Protein AF-A0A965PS16-F1 (afdb_monomer)

Radius of gyration: 23.2 Å; Cα contacts (8 Å, |Δi|>4): 316; chains: 1; bounding box: 51×32×58 Å

pLDDT: mean 75.76, std 15.11, range [35.62, 95.56]

Solvent-accessible surface area (backbone atoms only — not comparable to full-atom values): 9866 Å² total; per-residue (Å²): 122,47,92,41,37,43,67,62,45,65,72,11,76,56,48,49,68,50,22,23,29,40,31,62,55,93,86,48,68,38,23,67,40,64,37,35,44,36,39,25,41,83,85,22,50,70,78,42,74,46,43,79,96,55,83,94,73,90,76,71,94,68,91,65,79,80,78,85,70,96,72,80,82,74,75,88,51,91,55,93,39,43,39,32,48,36,38,37,39,31,37,53,99,91,44,79,46,98,38,56,29,34,31,45,34,41,38,36,98,89,72,44,56,45,79,43,80,75,45,69,44,59,92,82,57,63,45,37,51,76,39,73,47,61,62,74,94,43,80,45,74,81,50,64,80,41,89,40,98,43,44,72,53,75,49,78,47,80,48,70,77,83,129

Structure (mmCIF, N/CA/C/O backbone):
data_AF-A0A965PS16-F1
#
_entry.id   AF-A0A965PS16-F1
#
loop_
_atom_site.group_PDB
_atom_site.id
_atom_site.type_symbol
_atom_site.label_atom_id
_atom_site.label_alt_id
_atom_site.label_comp_id
_atom_site.label_asym_id
_atom_site.label_entity_id
_atom_site.label_seq_id
_atom_site.pdbx_PDB_ins_code
_atom_site.Cartn_x
_atom_site.Cartn_y
_atom_site.Cartn_z
_atom_site.occupancy
_atom_site.B_iso_or_equiv
_atom_site.auth_seq_id
_atom_site.auth_comp_id
_atom_site.auth_asym_id
_atom_site.auth_atom_id
_atom_site.pdbx_PDB_model_num
ATOM 1 N N . GLY A 1 1 ? 25.985 13.931 -18.639 1.00 55.22 1 GLY A N 1
ATOM 2 C CA . GLY A 1 1 ? 26.817 12.715 -18.686 1.00 55.22 1 GLY A CA 1
ATOM 3 C C . GLY A 1 1 ? 25.920 11.534 -18.973 1.00 55.22 1 GLY A C 1
ATOM 4 O O . GLY A 1 1 ? 24.903 11.418 -18.307 1.00 55.22 1 GLY A O 1
ATOM 5 N N . GLY A 1 2 ? 26.245 10.746 -19.998 1.00 68.19 2 GLY A N 1
ATOM 6 C CA . GLY A 1 2 ? 25.485 9.556 -20.412 1.00 68.19 2 GLY A CA 1
ATOM 7 C C . GLY A 1 2 ? 26.301 8.604 -21.294 1.00 68.19 2 GLY A C 1
ATOM 8 O O . GLY A 1 2 ? 25.729 7.804 -22.022 1.00 68.19 2 GLY A O 1
ATOM 9 N N . ILE A 1 3 ? 27.635 8.730 -21.285 1.00 69.25 3 ILE A N 1
ATOM 10 C CA . ILE A 1 3 ? 28.539 8.136 -22.290 1.00 69.25 3 ILE A CA 1
ATOM 11 C C . ILE A 1 3 ? 28.449 6.601 -22.305 1.00 69.25 3 ILE A C 1
ATOM 13 O O . ILE A 1 3 ? 28.635 5.995 -23.352 1.00 69.25 3 ILE A O 1
ATOM 17 N N . ASN A 1 4 ? 28.089 5.987 -21.174 1.00 79.88 4 ASN A N 1
ATOM 18 C CA . ASN A 1 4 ? 27.995 4.532 -21.028 1.00 79.88 4 ASN A CA 1
ATOM 19 C C . ASN A 1 4 ? 26.563 4.0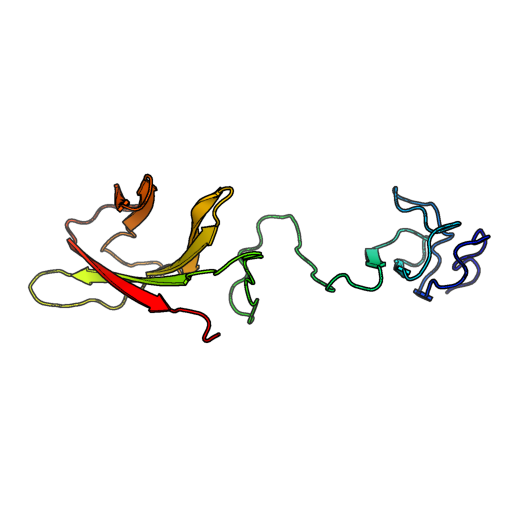39 -20.746 1.00 79.88 4 ASN A C 1
ATOM 21 O O . ASN A 1 4 ? 26.378 2.892 -20.331 1.00 79.88 4 ASN A O 1
ATOM 25 N N . SER A 1 5 ? 25.553 4.896 -20.940 1.00 87.50 5 SER A N 1
ATOM 26 C CA . SER A 1 5 ? 24.151 4.540 -20.701 1.00 87.50 5 SER A CA 1
ATOM 27 C C . SER A 1 5 ? 23.739 3.367 -21.585 1.00 87.50 5 SER A C 1
ATOM 29 O O . SER A 1 5 ? 23.795 3.457 -22.810 1.00 87.50 5 SER A O 1
ATOM 31 N N . GLY A 1 6 ? 23.357 2.251 -20.970 1.00 84.06 6 GLY A N 1
ATOM 32 C CA . GLY A 1 6 ? 22.941 1.051 -21.688 1.00 84.06 6 GLY A CA 1
ATOM 33 C C . GLY A 1 6 ? 24.023 0.404 -22.559 1.00 84.06 6 GLY A C 1
ATOM 34 O O . GLY A 1 6 ? 23.683 -0.368 -23.451 1.00 84.06 6 GLY A O 1
ATOM 35 N N . TYR A 1 7 ? 25.309 0.679 -22.317 1.00 86.56 7 TYR A N 1
ATOM 36 C CA . TYR A 1 7 ? 26.404 0.192 -23.168 1.00 86.56 7 TYR A CA 1
ATOM 37 C C . TYR A 1 7 ? 26.432 -1.341 -23.332 1.00 86.56 7 TYR A C 1
ATOM 39 O O . TYR A 1 7 ? 26.770 -1.841 -24.401 1.00 86.56 7 TYR A O 1
ATOM 47 N N . PHE A 1 8 ? 26.040 -2.102 -22.302 1.00 89.81 8 PHE A N 1
ATOM 48 C CA . PHE A 1 8 ? 26.007 -3.571 -22.348 1.00 89.81 8 PHE A CA 1
ATOM 49 C C . PHE A 1 8 ? 24.617 -4.157 -22.638 1.00 89.81 8 PHE A C 1
ATOM 51 O O . PHE A 1 8 ? 24.406 -5.359 -22.441 1.00 89.81 8 PHE A O 1
ATOM 58 N N . ILE A 1 9 ? 23.647 -3.343 -23.070 1.00 91.50 9 ILE A N 1
ATOM 59 C CA . ILE A 1 9 ? 22.334 -3.851 -23.478 1.00 91.50 9 ILE A CA 1
ATOM 60 C C . ILE A 1 9 ? 22.502 -4.730 -24.721 1.00 91.50 9 ILE A C 1
ATOM 62 O O . ILE A 1 9 ? 23.132 -4.335 -25.697 1.00 91.50 9 ILE A O 1
ATOM 66 N N . THR A 1 10 ? 21.920 -5.929 -24.684 1.00 92.06 10 THR A N 1
ATOM 67 C CA . THR A 1 10 ? 21.926 -6.877 -25.805 1.00 92.06 10 THR A CA 1
ATOM 68 C C . THR A 1 10 ? 20.503 -7.073 -26.324 1.00 92.06 10 THR A C 1
ATOM 70 O O . THR A 1 10 ? 20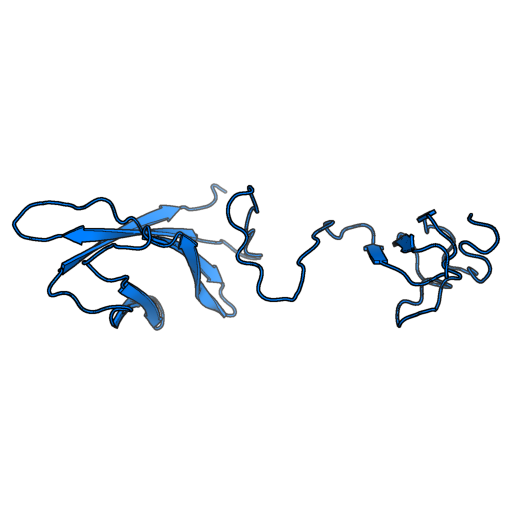.082 -6.376 -27.241 1.00 92.06 10 THR A O 1
ATOM 73 N N . THR A 1 11 ? 19.711 -7.959 -25.718 1.00 93.19 11 THR A N 1
ATOM 74 C CA . THR A 1 11 ? 18.319 -8.227 -26.136 1.00 93.19 11 THR A CA 1
ATOM 75 C C . THR A 1 11 ? 17.271 -7.384 -25.396 1.00 93.19 11 THR A C 1
ATOM 77 O O . THR A 1 11 ? 16.090 -7.405 -25.750 1.00 93.19 11 THR A O 1
ATOM 80 N N . GLY A 1 12 ? 17.693 -6.595 -24.404 1.00 90.12 12 GLY A N 1
ATOM 81 C CA . GLY A 1 12 ? 16.875 -5.630 -23.663 1.00 90.12 12 GLY A CA 1
ATOM 82 C C . GLY A 1 12 ? 16.688 -4.287 -24.377 1.00 90.12 12 GLY A C 1
ATOM 83 O O . GLY A 1 12 ? 16.842 -3.229 -23.774 1.00 90.12 12 GLY A O 1
ATOM 84 N N . SER A 1 13 ? 16.421 -4.296 -25.681 1.00 90.19 13 SER A N 1
ATOM 85 C CA . SER A 1 13 ? 16.461 -3.095 -26.529 1.00 90.19 13 SER A CA 1
ATOM 86 C C . SER A 1 13 ? 15.357 -2.065 -26.260 1.00 90.19 13 SER A C 1
ATOM 88 O O . SER A 1 13 ? 15.437 -0.945 -26.756 1.00 90.19 13 SER A O 1
ATOM 90 N N . LYS A 1 14 ? 14.330 -2.402 -25.471 1.00 94.19 14 LYS A N 1
ATOM 91 C CA . LYS A 1 14 ? 13.182 -1.520 -25.185 1.00 94.19 14 LYS A CA 1
ATOM 92 C C . LYS A 1 14 ? 13.303 -0.769 -23.858 1.00 94.19 14 LYS A C 1
ATOM 94 O O . LYS A 1 14 ? 12.292 -0.479 -23.222 1.00 94.19 14 LYS A O 1
ATOM 99 N N . ASN A 1 15 ? 14.523 -0.503 -23.406 1.00 92.44 15 ASN A N 1
ATOM 100 C CA . ASN A 1 15 ? 14.766 0.214 -22.159 1.00 92.44 15 ASN A CA 1
ATOM 101 C C . ASN A 1 15 ? 15.089 1.689 -22.425 1.00 92.44 15 ASN A C 1
ATOM 103 O O . ASN A 1 15 ? 15.786 2.019 -23.379 1.00 92.44 15 ASN A O 1
ATOM 107 N N . THR A 1 16 ? 14.609 2.579 -21.560 1.00 92.25 16 THR A N 1
ATOM 108 C CA . THR A 1 16 ? 14.984 4.000 -21.534 1.00 92.25 16 THR A CA 1
ATOM 109 C C . THR A 1 16 ? 15.860 4.248 -20.317 1.00 92.25 16 THR A C 1
ATOM 111 O O . THR A 1 16 ? 15.434 3.995 -19.193 1.00 92.25 16 THR A O 1
ATOM 114 N N . ILE A 1 17 ? 17.083 4.733 -20.520 1.00 92.62 17 ILE A N 1
ATOM 115 C CA . ILE A 1 17 ? 18.057 4.920 -19.440 1.00 92.62 17 ILE A CA 1
ATOM 116 C C . ILE A 1 17 ? 18.533 6.373 -19.451 1.00 92.62 17 ILE A C 1
ATOM 118 O O . ILE A 1 17 ? 19.098 6.839 -20.441 1.00 92.62 17 ILE A O 1
ATOM 122 N N . LEU A 1 18 ? 18.324 7.082 -18.341 1.00 91.44 18 LEU A N 1
ATOM 123 C CA . LEU A 1 18 ? 18.820 8.438 -18.121 1.00 91.44 18 LEU A CA 1
ATOM 124 C C . LEU A 1 18 ? 19.895 8.422 -17.025 1.00 91.44 18 LEU A C 1
ATOM 126 O O . LEU A 1 18 ? 19.596 8.151 -15.862 1.00 91.44 18 LEU A O 1
ATOM 130 N N . GLY A 1 19 ? 21.140 8.708 -17.414 1.00 91.50 19 GLY A N 1
ATOM 131 C CA . GLY A 1 19 ? 22.335 8.641 -16.564 1.00 91.50 19 GLY A CA 1
ATOM 132 C C . GLY A 1 19 ? 23.432 7.763 -17.186 1.00 91.50 19 GLY A C 1
ATOM 133 O O . GLY A 1 19 ? 23.446 7.577 -18.397 1.00 91.50 19 GLY A O 1
ATOM 134 N N . ASN A 1 20 ? 24.361 7.244 -16.376 1.00 92.00 20 ASN A N 1
ATOM 135 C CA . ASN A 1 20 ? 25.496 6.404 -16.802 1.00 92.00 20 ASN A CA 1
ATOM 136 C C . ASN A 1 20 ? 25.334 4.904 -16.472 1.00 92.00 20 ASN A C 1
ATOM 138 O O . ASN A 1 20 ? 26.316 4.167 -16.427 1.00 92.00 20 ASN A O 1
ATOM 142 N N . TYR A 1 21 ? 24.118 4.428 -16.207 1.00 93.19 21 TYR A N 1
ATOM 143 C CA . TYR A 1 21 ? 23.892 3.022 -15.874 1.00 93.19 21 TYR A CA 1
ATOM 144 C C . TYR A 1 21 ? 24.122 2.092 -17.069 1.00 93.19 21 TYR A C 1
ATOM 146 O O . TYR A 1 21 ? 23.517 2.245 -18.128 1.00 93.19 21 TYR A O 1
ATOM 154 N N . THR A 1 22 ? 24.980 1.094 -16.873 1.00 91.31 22 THR A N 1
ATOM 155 C CA . THR A 1 22 ? 25.493 0.209 -17.930 1.00 91.31 22 THR A CA 1
ATOM 156 C C . THR A 1 22 ? 24.626 -1.026 -18.184 1.00 91.31 22 THR A C 1
ATOM 158 O O . THR A 1 22 ? 24.798 -1.690 -19.207 1.00 91.31 22 THR A O 1
ATOM 161 N N . GLY A 1 23 ? 23.672 -1.313 -17.289 1.00 90.31 23 GLY A N 1
ATOM 162 C CA . GLY A 1 23 ? 22.640 -2.331 -17.487 1.00 90.31 23 GLY A CA 1
ATOM 163 C C . GLY A 1 23 ? 22.635 -3.496 -16.496 1.00 90.31 23 GLY A C 1
ATOM 164 O O . GLY A 1 23 ? 21.665 -4.241 -16.519 1.00 90.31 23 GLY A O 1
ATOM 165 N N . ASN A 1 24 ? 23.658 -3.676 -15.649 1.00 92.56 24 ASN A N 1
ATOM 166 C CA . ASN A 1 24 ? 23.732 -4.811 -14.708 1.00 92.56 24 ASN A CA 1
ATOM 167 C C . ASN A 1 24 ? 24.339 -4.501 -13.322 1.00 92.56 24 ASN A C 1
ATOM 169 O O . ASN A 1 24 ? 24.751 -5.413 -12.604 1.00 92.56 24 ASN A O 1
ATOM 173 N N . ASN A 1 25 ? 24.408 -3.225 -12.933 1.00 86.06 25 ASN A N 1
ATOM 174 C CA . ASN A 1 25 ? 24.900 -2.813 -11.614 1.00 86.06 25 ASN A CA 1
ATOM 175 C C . ASN A 1 25 ? 23.813 -2.893 -10.526 1.00 86.06 25 ASN A C 1
ATOM 177 O O . ASN A 1 25 ? 22.628 -2.683 -10.787 1.00 86.06 25 ASN A O 1
ATOM 181 N N . GLY A 1 26 ? 24.228 -3.122 -9.274 1.00 84.25 26 GLY A N 1
ATOM 182 C CA . GLY A 1 26 ? 23.354 -2.996 -8.100 1.00 84.25 26 GLY A CA 1
ATOM 183 C C . GLY A 1 26 ? 22.167 -3.967 -8.074 1.0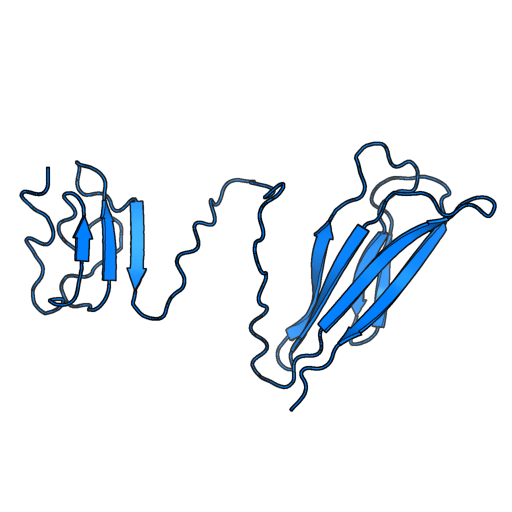0 84.25 26 GLY A C 1
ATOM 184 O O . GLY A 1 26 ? 21.104 -3.598 -7.585 1.00 84.25 26 GLY A O 1
ATOM 185 N N . GLY A 1 27 ? 22.309 -5.166 -8.651 1.00 86.94 27 GLY A N 1
ATOM 186 C CA . GLY A 1 27 ? 21.288 -6.227 -8.620 1.00 86.94 27 GLY A CA 1
ATOM 187 C C . GLY A 1 27 ? 20.123 -6.066 -9.603 1.00 86.94 27 GLY A C 1
ATOM 188 O O . GLY A 1 27 ? 19.309 -6.974 -9.735 1.00 86.94 27 GLY A O 1
ATOM 189 N N . LEU A 1 28 ? 20.055 -4.949 -10.326 1.00 88.00 28 LEU A N 1
ATOM 190 C CA . LEU A 1 28 ? 19.175 -4.784 -11.476 1.00 88.00 28 LEU A CA 1
ATOM 191 C C . LEU A 1 28 ? 19.958 -5.234 -12.715 1.00 88.00 28 LEU A C 1
ATOM 193 O O . LEU A 1 28 ? 21.055 -4.727 -12.935 1.00 88.00 28 LEU A O 1
ATOM 197 N N . ASP A 1 29 ? 19.431 -6.180 -13.496 1.00 93.75 29 ASP A N 1
ATOM 198 C CA . ASP A 1 29 ? 19.985 -6.578 -14.798 1.00 93.75 29 ASP A CA 1
ATOM 199 C C . ASP A 1 29 ? 18.913 -6.431 -15.876 1.00 93.75 29 ASP A C 1
ATOM 201 O O . ASP A 1 29 ? 17.905 -7.137 -15.886 1.00 93.75 29 ASP A O 1
ATOM 205 N N . ILE A 1 30 ? 19.131 -5.478 -16.775 1.00 94.12 30 ILE A N 1
ATOM 206 C CA . ILE A 1 30 ? 18.232 -5.161 -17.883 1.00 94.12 30 ILE A CA 1
ATOM 207 C C . ILE A 1 30 ? 18.873 -5.442 -19.243 1.00 94.12 30 ILE A C 1
ATOM 209 O O . ILE A 1 30 ? 18.298 -5.096 -20.271 1.00 94.12 30 ILE A O 1
ATOM 213 N N . ARG A 1 31 ? 20.047 -6.089 -19.287 1.00 95.38 31 ARG A N 1
ATOM 214 C CA . ARG A 1 31 ? 20.768 -6.351 -20.547 1.00 95.38 31 ARG A CA 1
ATOM 215 C C . ARG A 1 31 ? 19.953 -7.188 -21.523 1.00 95.38 31 ARG A C 1
ATOM 217 O O . ARG A 1 31 ? 20.055 -6.980 -22.731 1.00 95.38 31 ARG A O 1
ATOM 224 N N . THR A 1 32 ? 19.133 -8.094 -20.999 1.00 95.56 32 THR A N 1
ATOM 225 C CA . THR A 1 32 ? 18.236 -8.975 -21.761 1.00 95.56 32 THR A CA 1
ATOM 226 C C . THR A 1 32 ? 16.752 -8.758 -21.448 1.00 95.56 32 THR A C 1
ATOM 228 O O . THR A 1 32 ? 15.888 -9.393 -22.053 1.00 95.56 32 THR A O 1
ATOM 231 N N . ALA A 1 33 ? 16.434 -7.850 -20.520 1.00 93.19 33 ALA A N 1
ATOM 232 C CA . ALA A 1 33 ? 15.067 -7.542 -20.113 1.00 93.19 33 ALA A CA 1
ATOM 233 C C . ALA A 1 33 ? 14.560 -6.275 -20.811 1.00 93.19 33 ALA A C 1
ATOM 235 O O . ALA A 1 33 ? 15.332 -5.371 -21.101 1.00 93.19 33 ALA A O 1
ATOM 236 N N . ASN A 1 34 ? 13.258 -6.200 -21.077 1.00 93.00 34 ASN A N 1
ATOM 237 C CA . ASN A 1 34 ? 12.656 -5.119 -21.857 1.00 93.00 34 ASN A CA 1
ATOM 238 C C . ASN A 1 34 ? 11.687 -4.265 -21.038 1.00 93.00 34 ASN A C 1
ATOM 240 O O . ASN A 1 34 ? 11.090 -4.737 -20.064 1.00 93.00 34 ASN A O 1
ATOM 244 N N . ASN A 1 35 ? 11.452 -3.054 -21.547 1.00 93.81 35 ASN A N 1
ATOM 245 C CA . ASN A 1 35 ? 10.476 -2.082 -21.066 1.00 93.81 35 ASN A CA 1
ATOM 246 C C . ASN A 1 35 ? 10.794 -1.499 -19.687 1.00 93.81 35 ASN A C 1
ATOM 248 O O . ASN A 1 35 ? 9.877 -1.205 -18.924 1.00 93.81 35 ASN A O 1
ATOM 252 N N . TYR A 1 36 ? 12.073 -1.342 -19.362 1.00 92.94 36 TYR A N 1
ATOM 253 C CA . TYR A 1 36 ? 12.510 -0.641 -18.164 1.00 92.94 36 TYR A CA 1
ATOM 254 C C . TYR A 1 36 ? 12.765 0.840 -18.440 1.00 92.94 36 TYR A C 1
ATOM 256 O O . TYR A 1 36 ? 13.343 1.207 -19.460 1.00 92.94 36 TYR A O 1
ATOM 264 N N . ILE A 1 37 ? 12.390 1.686 -17.488 1.00 92.50 37 ILE A N 1
ATOM 265 C CA . ILE A 1 37 ? 12.815 3.080 -17.391 1.00 92.50 37 ILE A CA 1
ATOM 266 C C . ILE A 1 37 ? 13.757 3.168 -16.196 1.00 92.50 37 ILE A C 1
ATOM 268 O O . ILE A 1 37 ? 13.330 2.915 -15.069 1.00 92.50 37 ILE A O 1
ATOM 272 N N . VAL A 1 38 ? 15.024 3.509 -16.429 1.00 91.81 38 VAL A N 1
ATOM 273 C CA . VAL A 1 38 ? 16.057 3.604 -15.389 1.00 91.81 38 VAL A CA 1
ATOM 274 C C . VAL A 1 38 ? 16.573 5.033 -15.278 1.00 91.81 38 VAL A C 1
ATOM 276 O O . VAL A 1 38 ? 16.988 5.632 -16.267 1.00 91.81 38 VAL A O 1
ATOM 279 N N . LEU A 1 39 ? 16.584 5.559 -14.054 1.00 91.94 39 LEU A N 1
ATOM 280 C CA . LEU A 1 39 ? 17.254 6.802 -13.687 1.00 91.94 39 LEU A CA 1
ATOM 281 C C . LEU A 1 39 ? 18.460 6.449 -12.824 1.00 91.94 39 LEU A C 1
ATOM 283 O O . LEU A 1 39 ? 18.308 5.876 -11.739 1.00 91.94 39 LEU A O 1
ATOM 287 N N . SER A 1 40 ? 19.652 6.785 -13.295 1.00 90.44 40 SER A N 1
ATOM 288 C CA . SER A 1 40 ? 20.891 6.540 -12.567 1.00 90.44 40 SER A CA 1
ATOM 289 C C . SER A 1 40 ? 21.575 7.834 -12.174 1.0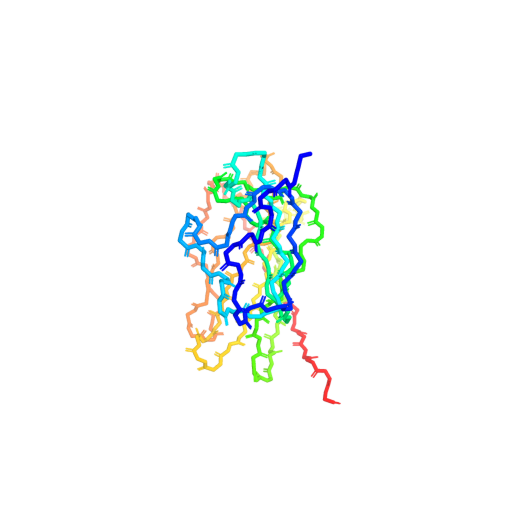0 90.44 40 SER A C 1
ATOM 291 O O . SER A 1 40 ? 21.358 8.883 -12.780 1.00 90.44 40 SER A O 1
ATOM 293 N N . ASP A 1 41 ? 22.439 7.753 -11.169 1.00 86.81 41 ASP A N 1
ATOM 294 C CA . ASP A 1 41 ? 23.401 8.819 -10.931 1.00 86.81 41 ASP A CA 1
ATOM 295 C C . ASP A 1 41 ? 24.516 8.808 -11.995 1.00 86.81 41 ASP A C 1
ATOM 297 O O . ASP A 1 41 ? 24.563 7.953 -12.893 1.00 86.81 41 ASP A O 1
ATOM 301 N N . GLY A 1 42 ? 25.391 9.812 -11.923 1.00 85.38 42 GLY A N 1
ATOM 302 C CA . GLY A 1 42 ? 26.526 9.972 -12.831 1.00 85.38 42 GLY A CA 1
ATOM 303 C C . GLY A 1 42 ? 27.573 8.857 -12.739 1.00 85.38 42 GLY A C 1
ATOM 304 O O . GLY A 1 42 ? 28.366 8.728 -13.668 1.00 85.38 42 GLY A O 1
ATOM 305 N N . ASP A 1 43 ? 27.528 8.018 -11.702 1.00 87.75 43 ASP A N 1
ATOM 306 C CA . ASP A 1 43 ? 28.485 6.929 -11.465 1.00 87.75 43 ASP A CA 1
ATOM 307 C C . ASP A 1 43 ? 27.951 5.564 -11.924 1.00 87.75 43 ASP A C 1
ATOM 309 O O . ASP A 1 43 ? 28.618 4.539 -11.789 1.00 87.75 43 ASP A O 1
ATOM 313 N N . GLY A 1 44 ? 26.742 5.537 -12.492 1.00 88.19 44 GLY A N 1
ATOM 314 C CA . GLY A 1 44 ? 26.129 4.316 -13.002 1.00 88.19 44 GLY A CA 1
ATOM 315 C C . GLY A 1 44 ? 25.448 3.467 -11.931 1.00 88.19 44 GLY A C 1
ATOM 316 O O . GLY A 1 44 ? 25.174 2.296 -12.183 1.00 88.19 44 GLY A O 1
ATOM 317 N N . ASN A 1 45 ? 25.113 4.033 -10.766 1.00 89.44 45 ASN A N 1
ATOM 318 C CA . ASN A 1 45 ? 24.216 3.388 -9.810 1.00 89.44 45 ASN A CA 1
ATOM 319 C C . ASN A 1 45 ? 22.774 3.805 -10.101 1.00 89.44 45 ASN A C 1
ATOM 321 O O . ASN A 1 45 ? 22.446 4.995 -10.159 1.00 89.44 45 ASN A O 1
ATOM 325 N N . TRP A 1 46 ? 21.881 2.832 -10.278 1.00 90.38 46 TRP A N 1
ATOM 326 C CA . TRP A 1 46 ? 20.469 3.140 -10.461 1.00 90.38 46 TRP A CA 1
ATOM 327 C C . TRP A 1 46 ? 19.889 3.701 -9.154 1.00 90.38 46 TRP A C 1
ATOM 329 O O . TRP A 1 46 ? 20.107 3.177 -8.064 1.00 90.38 46 TRP A O 1
ATOM 339 N N . ARG A 1 47 ? 19.161 4.814 -9.265 1.00 89.50 47 ARG A N 1
ATOM 340 C CA . ARG A 1 47 ? 18.401 5.433 -8.166 1.00 89.50 47 ARG A CA 1
ATOM 341 C C . ARG A 1 47 ? 16.917 5.154 -8.300 1.00 89.50 47 ARG A C 1
ATOM 343 O O . ARG A 1 47 ? 16.180 5.247 -7.322 1.00 89.50 47 ARG A O 1
ATOM 350 N N . TRP A 1 48 ? 16.485 4.857 -9.519 1.00 88.44 48 TRP A N 1
ATOM 351 C CA . TRP A 1 48 ? 15.123 4.482 -9.826 1.00 88.44 48 TRP A CA 1
ATOM 352 C C . TRP A 1 48 ? 15.083 3.549 -11.027 1.00 88.44 48 TRP A C 1
ATOM 354 O O . TRP A 1 48 ? 15.791 3.780 -12.005 1.00 88.44 48 TRP A O 1
ATOM 364 N N . ALA A 1 49 ? 14.229 2.535 -10.969 1.00 88.69 49 ALA A N 1
ATOM 365 C CA . ALA A 1 49 ? 13.927 1.670 -12.096 1.00 88.69 49 ALA A CA 1
ATOM 366 C C . ALA A 1 49 ? 12.457 1.255 -12.037 1.00 88.69 49 ALA A C 1
ATOM 368 O O . ALA A 1 49 ? 11.937 0.946 -10.967 1.00 88.69 49 ALA A O 1
ATOM 369 N N . ASN A 1 50 ? 11.781 1.256 -13.176 1.00 88.50 50 ASN A N 1
ATOM 370 C CA . ASN A 1 50 ? 10.390 0.826 -13.302 1.00 88.50 50 ASN A CA 1
ATOM 371 C C . ASN A 1 50 ? 10.237 0.011 -14.585 1.00 88.50 50 ASN A C 1
ATOM 373 O O . ASN A 1 50 ? 10.921 0.308 -15.560 1.00 88.50 50 ASN A O 1
ATOM 377 N N . ARG A 1 51 ? 9.366 -1.002 -14.591 1.00 87.19 51 ARG A N 1
ATOM 378 C CA . ARG A 1 51 ? 9.059 -1.810 -15.776 1.00 87.19 51 ARG A CA 1
ATOM 379 C C . ARG A 1 51 ? 7.656 -1.466 -16.276 1.00 87.19 51 ARG A C 1
ATOM 381 O O . ARG A 1 51 ? 6.758 -1.245 -15.474 1.00 87.19 51 ARG A O 1
ATOM 388 N N . ALA A 1 52 ? 7.426 -1.473 -17.587 1.00 81.75 52 ALA A N 1
ATOM 389 C CA . ALA A 1 52 ? 6.092 -1.235 -18.135 1.00 81.75 52 ALA A CA 1
ATOM 390 C C . ALA A 1 52 ? 5.026 -2.110 -17.452 1.00 81.75 52 ALA A C 1
ATOM 392 O O . ALA A 1 52 ? 5.204 -3.321 -17.300 1.00 81.75 52 ALA A O 1
ATOM 393 N N . GLY A 1 53 ? 3.927 -1.468 -17.049 1.00 72.06 53 GLY A N 1
ATOM 394 C CA . GLY A 1 53 ? 2.846 -2.087 -16.283 1.00 72.06 53 GLY A CA 1
ATOM 395 C C . GLY A 1 53 ? 2.990 -1.978 -14.761 1.00 72.06 53 GLY A C 1
ATOM 396 O O . GLY A 1 53 ? 2.082 -2.407 -14.058 1.00 72.06 53 GLY A O 1
ATOM 397 N N . THR A 1 54 ? 4.077 -1.396 -14.237 1.00 67.12 54 THR A N 1
ATOM 398 C CA . THR A 1 54 ? 4.226 -1.099 -12.801 1.00 67.12 54 THR A CA 1
ATOM 399 C C . THR A 1 54 ? 4.086 0.399 -12.526 1.00 67.12 54 THR A C 1
ATOM 401 O O . THR A 1 54 ? 4.611 1.220 -13.277 1.00 67.12 54 THR A O 1
ATOM 404 N N . GLU A 1 55 ? 3.406 0.790 -11.447 1.00 70.25 55 GLU A N 1
ATOM 405 C CA . GLU A 1 55 ? 3.277 2.202 -11.060 1.00 70.25 55 GLU A CA 1
ATOM 406 C C . GLU A 1 55 ? 4.619 2.771 -10.543 1.00 70.25 55 GLU A C 1
ATOM 408 O O . GLU A 1 55 ? 5.441 2.068 -9.950 1.00 70.25 55 GLU A O 1
ATOM 413 N N . PHE A 1 56 ? 4.873 4.061 -10.778 1.00 64.88 56 PHE A N 1
ATOM 414 C CA . PHE A 1 56 ? 6.032 4.770 -10.227 1.00 64.88 56 PHE A CA 1
ATOM 415 C C . PHE A 1 56 ? 5.746 5.176 -8.769 1.00 64.88 56 PHE A C 1
ATOM 417 O O . PHE A 1 56 ? 5.241 6.269 -8.531 1.00 64.88 56 PHE A O 1
ATOM 424 N N . ILE A 1 57 ? 6.076 4.330 -7.785 1.00 63.25 57 ILE A N 1
ATOM 425 C CA . ILE A 1 57 ? 5.873 4.646 -6.354 1.00 63.25 57 ILE A CA 1
ATOM 426 C C . ILE A 1 57 ? 7.208 4.656 -5.600 1.00 63.25 57 ILE A C 1
ATOM 428 O O . ILE A 1 57 ? 7.730 3.600 -5.250 1.00 63.25 57 ILE A O 1
ATOM 432 N N . LYS A 1 58 ? 7.749 5.849 -5.300 1.00 58.00 58 LYS A N 1
ATOM 433 C CA . LYS A 1 58 ? 8.855 6.041 -4.337 1.00 58.00 58 LYS A CA 1
ATOM 434 C C . LYS A 1 58 ? 8.338 5.892 -2.907 1.00 58.00 58 LYS A C 1
ATOM 436 O O . LYS A 1 58 ? 8.004 6.882 -2.270 1.00 58.00 58 LYS A O 1
ATOM 441 N N . ALA A 1 59 ? 8.315 4.669 -2.384 1.00 54.22 59 ALA A N 1
ATOM 442 C CA . ALA A 1 59 ? 8.267 4.462 -0.939 1.00 54.22 59 ALA A CA 1
ATOM 443 C C . ALA A 1 59 ? 9.704 4.511 -0.394 1.00 54.22 59 ALA A C 1
ATOM 445 O O . ALA A 1 59 ? 10.489 3.583 -0.587 1.00 54.22 59 ALA A O 1
ATOM 446 N N . SER A 1 60 ? 10.091 5.617 0.242 1.00 54.16 60 SER A N 1
ATOM 447 C CA . SER A 1 60 ? 11.357 5.699 0.974 1.00 54.16 60 SER A CA 1
ATOM 448 C C . SER A 1 60 ? 11.264 4.869 2.257 1.00 54.16 60 SER A C 1
ATOM 450 O O . SER A 1 60 ? 10.594 5.264 3.210 1.00 54.16 60 SER A O 1
ATOM 452 N N . ASN A 1 61 ? 11.947 3.721 2.286 1.00 54.28 61 ASN A N 1
ATOM 453 C CA . ASN A 1 61 ? 12.095 2.876 3.473 1.00 54.28 61 ASN A CA 1
ATOM 454 C C . ASN A 1 61 ? 13.117 3.473 4.451 1.00 54.28 61 ASN A C 1
ATOM 456 O O . ASN A 1 61 ? 14.244 3.004 4.550 1.00 54.28 61 ASN A O 1
ATOM 460 N N . THR A 1 62 ? 12.690 4.501 5.180 1.00 42.44 62 THR A N 1
ATOM 461 C CA . THR A 1 62 ? 13.211 4.867 6.506 1.00 42.44 62 THR A CA 1
ATOM 462 C C . THR A 1 62 ? 12.165 5.738 7.202 1.00 42.44 62 THR A C 1
ATOM 464 O O . THR A 1 62 ? 12.163 6.954 7.056 1.00 42.44 62 THR A O 1
ATOM 467 N N . GLY A 1 63 ? 11.235 5.110 7.931 1.00 45.78 63 GLY A N 1
ATOM 468 C CA . GLY A 1 63 ? 10.427 5.772 8.970 1.00 45.78 63 GLY A CA 1
ATOM 469 C C . GLY A 1 63 ? 9.623 7.018 8.567 1.00 45.78 63 GLY A C 1
ATOM 470 O O . GLY A 1 63 ? 9.325 7.842 9.429 1.00 45.78 63 GLY A O 1
ATOM 471 N N . SER A 1 64 ? 9.281 7.191 7.290 1.00 42.03 64 SER A N 1
ATOM 472 C CA . SER A 1 64 ? 8.551 8.372 6.832 1.00 42.03 64 SER A CA 1
ATOM 473 C C . SER A 1 64 ? 7.048 8.134 6.937 1.00 42.03 64 SER A C 1
ATOM 475 O O . SER A 1 64 ? 6.421 7.535 6.066 1.00 42.03 64 SER A O 1
ATOM 477 N N . TRP A 1 65 ? 6.480 8.621 8.036 1.00 40.66 65 TRP A N 1
ATOM 478 C CA . TRP A 1 65 ? 5.071 8.971 8.122 1.00 40.66 65 TRP A CA 1
ATOM 479 C C . TRP A 1 65 ? 4.788 9.986 7.016 1.00 40.66 65 TRP A C 1
ATOM 481 O O . TRP A 1 65 ? 5.268 11.119 7.071 1.00 40.66 65 TRP A O 1
ATOM 491 N N . VAL A 1 66 ? 4.066 9.569 5.977 1.00 47.00 66 VAL A N 1
ATOM 492 C CA . VAL A 1 66 ? 3.659 10.453 4.880 1.00 47.00 66 VAL A CA 1
ATOM 493 C C . VAL A 1 66 ? 2.570 11.382 5.415 1.00 47.00 66 VAL A C 1
ATOM 495 O O . VAL A 1 66 ? 1.375 11.138 5.272 1.00 47.00 66 VAL A O 1
ATOM 498 N N . ALA A 1 67 ? 2.990 12.438 6.108 1.00 48.22 67 ALA A N 1
ATOM 499 C CA . ALA A 1 67 ? 2.123 13.550 6.437 1.00 48.22 67 ALA A CA 1
ATOM 500 C C . ALA A 1 67 ? 1.788 14.273 5.126 1.00 48.22 67 ALA A C 1
ATOM 502 O O . ALA A 1 67 ? 2.654 14.873 4.493 1.00 48.22 67 ALA A O 1
ATOM 503 N N . SER A 1 68 ? 0.519 14.192 4.730 1.00 49.34 68 SER A N 1
ATOM 504 C CA . SER A 1 68 ? -0.099 15.031 3.701 1.00 49.34 68 SER A CA 1
ATOM 505 C C . SER A 1 68 ? 0.470 14.894 2.284 1.00 49.34 68 SER A C 1
ATOM 507 O O . SER A 1 68 ? 1.198 15.754 1.799 1.00 49.34 68 SER A O 1
ATOM 509 N N . SER A 1 69 ? 0.044 13.861 1.559 1.00 39.16 69 SER A N 1
ATOM 510 C CA . SER A 1 69 ? -0.148 13.895 0.098 1.00 39.16 69 SER A CA 1
ATOM 511 C C . SER A 1 69 ? -1.044 12.723 -0.292 1.00 39.16 69 SER A C 1
ATOM 513 O O . SER A 1 69 ? -0.941 11.665 0.320 1.00 39.16 69 SER A O 1
ATOM 515 N N . TRP A 1 70 ? -1.940 12.914 -1.264 1.00 35.62 70 TRP A N 1
ATOM 516 C CA . TRP A 1 70 ? -2.945 11.940 -1.713 1.00 35.62 70 TRP A CA 1
ATOM 517 C C . TRP A 1 70 ? -2.315 10.638 -2.245 1.00 35.62 70 TRP A C 1
ATOM 519 O O . TRP A 1 70 ? -2.233 10.411 -3.450 1.00 35.62 70 TRP A O 1
ATOM 529 N N . VAL A 1 71 ? -1.864 9.766 -1.346 1.00 51.34 71 VAL A N 1
ATOM 530 C CA . VAL A 1 71 ? -1.527 8.378 -1.647 1.00 51.34 71 VAL A CA 1
ATOM 531 C C . VAL A 1 71 ? -2.839 7.615 -1.640 1.00 51.34 71 VAL A C 1
ATOM 533 O O . VAL A 1 71 ? -3.434 7.374 -0.591 1.00 51.34 71 VAL A O 1
ATOM 536 N N . THR A 1 72 ? -3.312 7.252 -2.829 1.00 50.50 72 THR A N 1
ATOM 537 C CA . THR A 1 72 ? -4.413 6.297 -2.937 1.00 50.50 72 THR A CA 1
ATOM 538 C C . THR A 1 72 ? -3.861 4.935 -2.540 1.00 50.50 72 THR A C 1
ATOM 540 O O . THR A 1 72 ? -3.141 4.301 -3.310 1.00 50.50 72 THR A O 1
ATOM 543 N N . VAL A 1 73 ? -4.178 4.481 -1.330 1.00 55.94 73 VAL A N 1
ATOM 544 C CA . VAL A 1 73 ? -3.966 3.087 -0.936 1.00 55.94 73 VAL A CA 1
ATOM 545 C C . VAL A 1 73 ? -5.007 2.257 -1.685 1.00 55.94 73 VAL A C 1
ATOM 547 O O . VAL A 1 73 ? -6.117 2.057 -1.204 1.00 55.94 73 VAL A O 1
ATOM 550 N N . ARG A 1 74 ? -4.681 1.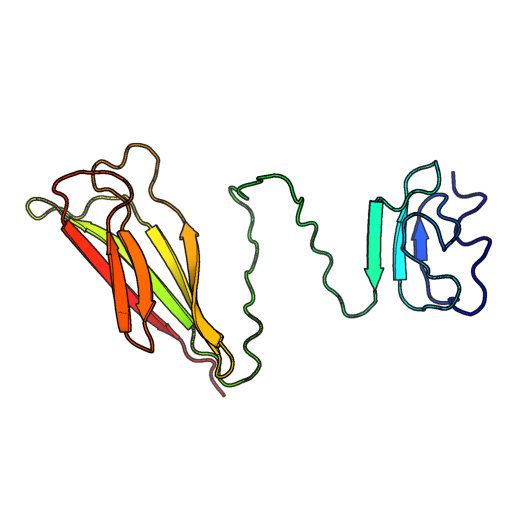811 -2.904 1.00 52.31 74 ARG A N 1
ATOM 551 C CA . ARG A 1 74 ? -5.457 0.756 -3.563 1.00 52.31 74 ARG A CA 1
ATOM 552 C C . ARG A 1 74 ? -5.047 -0.572 -2.941 1.00 52.31 74 ARG A C 1
ATOM 554 O O . ARG A 1 74 ? -3.958 -1.077 -3.199 1.00 52.31 74 ARG A O 1
ATOM 561 N N . SER A 1 75 ? -5.915 -1.136 -2.110 1.00 51.06 75 SER A N 1
ATOM 562 C CA . SER A 1 75 ? -5.864 -2.563 -1.811 1.00 51.06 75 SER A CA 1
ATOM 563 C C . SER A 1 75 ? -6.144 -3.325 -3.105 1.00 51.06 75 SER A C 1
ATOM 565 O O . SER A 1 75 ? -7.161 -3.074 -3.749 1.00 51.06 75 SER A O 1
ATOM 567 N N . ASN A 1 76 ? -5.261 -4.244 -3.498 1.00 44.81 76 ASN A N 1
ATOM 568 C CA . ASN A 1 76 ? -5.523 -5.180 -4.592 1.00 44.81 76 ASN A CA 1
ATOM 569 C C . ASN A 1 76 ? -6.646 -6.128 -4.168 1.00 44.81 76 ASN A C 1
ATOM 571 O O . ASN A 1 76 ? -6.368 -7.214 -3.661 1.00 44.81 76 ASN A O 1
ATOM 575 N N . VAL A 1 77 ? -7.906 -5.729 -4.335 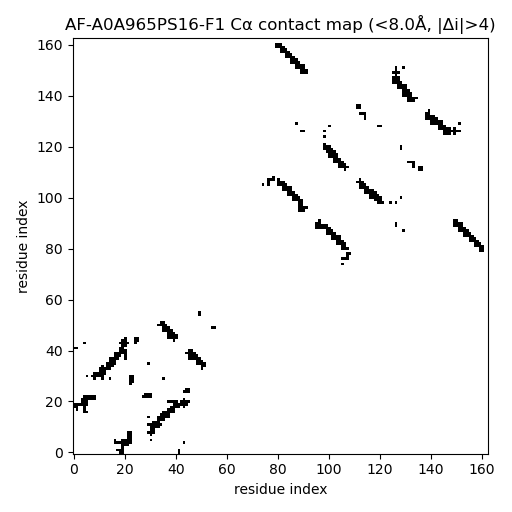1.00 51.44 77 VAL A N 1
ATOM 576 C CA . VAL A 1 77 ? -9.013 -6.651 -4.106 1.00 51.44 77 VAL A CA 1
ATOM 577 C C . VAL A 1 77 ? -9.340 -7.321 -5.427 1.00 51.44 77 VAL A C 1
ATOM 579 O O . VAL A 1 77 ? -10.004 -6.768 -6.293 1.00 51.44 77 VAL A O 1
ATOM 582 N N . T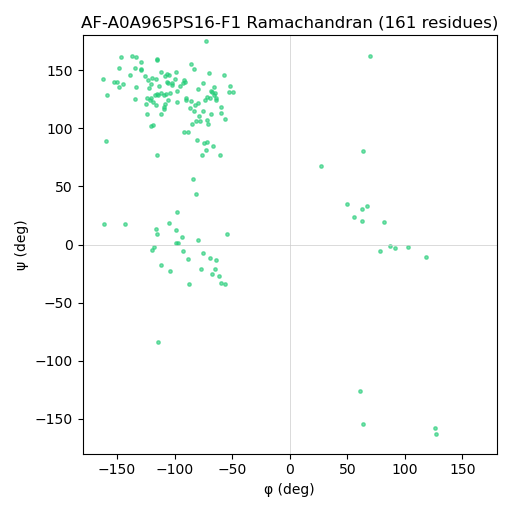HR A 1 78 ? -8.786 -8.513 -5.615 1.00 48.38 78 THR A N 1
ATOM 583 C CA . THR A 1 78 ? -8.909 -9.297 -6.850 1.00 48.38 78 THR A CA 1
ATOM 584 C C . THR A 1 78 ? -10.238 -10.057 -6.963 1.00 48.38 78 THR A C 1
ATOM 586 O O . THR A 1 78 ? -10.440 -10.775 -7.939 1.00 48.38 78 THR A O 1
ATOM 589 N N . SER A 1 79 ? -11.170 -9.896 -6.016 1.00 54.25 79 SER A N 1
ATOM 590 C CA . SER A 1 79 ? -12.547 -10.399 -6.129 1.00 54.25 79 SER A CA 1
ATOM 591 C C . SER A 1 79 ? -13.494 -9.641 -5.196 1.00 54.25 79 SER A C 1
ATOM 593 O O . SER A 1 79 ? -13.189 -9.575 -4.008 1.00 54.25 79 SER A O 1
ATOM 595 N N . LEU A 1 80 ? -14.618 -9.125 -5.720 1.00 49.44 80 LEU A N 1
ATOM 596 C CA . LEU A 1 80 ? -15.734 -8.475 -4.995 1.00 49.44 80 LEU A CA 1
ATOM 597 C C . LEU A 1 80 ? -15.305 -7.820 -3.672 1.00 49.44 80 LEU A C 1
ATOM 599 O O . LEU A 1 80 ? -15.615 -8.302 -2.581 1.00 49.44 80 LEU A O 1
ATOM 603 N N . GLY A 1 81 ? -14.509 -6.759 -3.784 1.00 59.53 81 GLY A N 1
ATOM 604 C CA . GLY A 1 81 ? -13.919 -6.115 -2.626 1.00 59.53 81 GLY A CA 1
ATOM 605 C C . GLY A 1 81 ? -14.893 -5.204 -1.916 1.00 59.53 81 GLY A C 1
ATOM 606 O O . GLY A 1 81 ? -15.236 -4.139 -2.418 1.00 59.53 81 GLY A O 1
ATOM 607 N N . TYR A 1 82 ? -15.301 -5.597 -0.716 1.00 63.91 82 TYR A N 1
ATOM 608 C CA . TYR A 1 82 ? -15.921 -4.672 0.220 1.00 63.91 82 TYR A CA 1
ATOM 609 C C . TYR A 1 82 ? -14.825 -3.856 0.892 1.00 63.91 82 TYR A C 1
ATOM 611 O O . TYR A 1 82 ? -13.827 -4.407 1.374 1.00 63.91 82 TYR A O 1
ATOM 619 N N . PHE A 1 83 ? -15.034 -2.546 0.961 1.00 71.75 83 PHE A N 1
ATOM 620 C CA . PHE A 1 83 ? -14.248 -1.691 1.834 1.00 71.75 83 PHE A CA 1
ATOM 621 C C . PHE A 1 83 ? -15.151 -0.993 2.843 1.00 71.75 83 PHE A C 1
ATOM 623 O O . PHE A 1 83 ? -16.294 -0.630 2.550 1.00 71.75 83 PHE A O 1
ATOM 630 N N . LEU A 1 84 ? -14.634 -0.845 4.060 1.00 80.44 84 LEU A N 1
ATOM 631 C CA . LEU A 1 84 ? -15.292 -0.129 5.142 1.00 80.44 84 LEU A CA 1
ATOM 632 C C . LEU A 1 84 ? -14.459 1.099 5.486 1.00 80.44 84 LEU A C 1
ATOM 634 O O . LEU A 1 84 ? -13.258 0.992 5.741 1.00 80.44 84 LEU A O 1
ATOM 638 N N . GLU A 1 85 ? -15.109 2.251 5.545 1.00 85.44 85 GLU A N 1
ATOM 639 C CA . GLU A 1 85 ? -14.569 3.414 6.237 1.00 85.44 85 GLU A CA 1
ATOM 640 C C . GLU A 1 85 ? -14.966 3.302 7.709 1.00 85.44 85 GLU A C 1
ATOM 642 O O . GLU A 1 85 ? -16.147 3.152 8.037 1.00 85.44 85 GLU A O 1
ATOM 647 N N . ILE A 1 86 ? -13.971 3.328 8.592 1.00 85.88 86 ILE A N 1
ATOM 648 C CA . ILE A 1 86 ? -14.157 3.206 10.034 1.00 85.88 86 ILE A CA 1
ATOM 649 C C . ILE A 1 86 ? -13.646 4.485 10.678 1.00 85.88 86 ILE A C 1
ATOM 651 O O . ILE A 1 86 ? -12.474 4.828 10.536 1.00 85.88 86 ILE A O 1
ATOM 655 N N . THR A 1 87 ? -14.506 5.161 11.428 1.00 87.19 87 THR A N 1
ATOM 656 C CA . THR A 1 87 ? -14.181 6.419 12.099 1.00 87.19 87 THR A CA 1
ATOM 657 C C . THR A 1 87 ? -14.449 6.305 13.590 1.00 87.19 87 THR A C 1
ATOM 659 O O . THR A 1 87 ? -15.563 5.977 13.991 1.00 87.19 87 THR A O 1
ATOM 662 N N . ALA A 1 88 ? -13.456 6.603 14.426 1.00 85.69 88 ALA A N 1
ATOM 663 C CA . ALA A 1 88 ? -13.633 6.673 15.874 1.00 85.69 88 ALA A CA 1
ATOM 664 C C . ALA A 1 88 ? -13.720 8.120 16.363 1.00 85.69 88 ALA A C 1
ATOM 666 O O . ALA A 1 88 ? -12.908 8.969 15.981 1.00 85.69 88 ALA A O 1
ATOM 667 N N . TYR A 1 89 ? -14.663 8.352 17.274 1.00 83.75 89 TYR A N 1
ATOM 668 C CA . TYR A 1 89 ? -14.888 9.625 17.949 1.00 83.75 89 TYR A CA 1
ATOM 669 C C . TYR A 1 89 ? -14.748 9.456 19.463 1.00 83.75 89 TYR A C 1
ATOM 671 O O . TYR A 1 89 ? -15.246 8.482 20.033 1.00 83.75 89 TYR A O 1
ATOM 679 N N . GLY A 1 90 ? -14.097 10.421 20.117 1.00 79.12 90 GLY A N 1
ATOM 680 C CA . GLY A 1 90 ? -14.069 10.511 21.577 1.00 79.12 90 GLY A CA 1
ATOM 681 C C . GLY A 1 90 ? -15.396 11.043 22.119 1.00 79.12 90 GLY A C 1
ATOM 682 O O . GLY A 1 90 ? -15.977 11.970 21.549 1.00 79.12 90 GLY A O 1
ATOM 683 N N . TYR A 1 91 ? -15.869 10.462 23.218 1.00 75.50 91 TYR A N 1
ATOM 684 C CA . TYR A 1 91 ? -17.098 10.845 23.902 1.00 75.50 91 TYR A CA 1
ATOM 685 C C . TYR A 1 91 ? -16.885 10.932 25.413 1.00 75.50 91 TYR A C 1
ATOM 687 O O . TYR A 1 91 ? -16.496 9.959 26.067 1.00 75.50 91 TYR A O 1
ATOM 695 N N . GLU A 1 92 ? -17.218 12.085 25.983 1.00 74.44 92 GLU A N 1
ATOM 696 C CA . GLU A 1 92 ? -17.198 12.310 27.426 1.00 74.44 92 GLU A CA 1
ATOM 697 C C . GLU A 1 92 ? -18.295 13.307 27.810 1.00 74.44 92 GLU A C 1
ATOM 699 O O . GLU A 1 92 ? -18.494 14.313 27.135 1.00 74.44 92 GLU A O 1
ATOM 704 N N . ASN A 1 93 ? -19.034 13.019 28.887 1.00 73.69 93 ASN A N 1
ATOM 705 C CA . ASN A 1 93 ? -20.038 13.922 29.469 1.00 73.69 93 ASN A CA 1
ATOM 706 C C . ASN A 1 93 ? -21.059 14.515 28.470 1.00 73.69 93 ASN A C 1
ATOM 708 O O . ASN A 1 93 ? -21.492 15.652 28.628 1.00 73.69 93 ASN A O 1
ATOM 712 N N . GLY A 1 94 ? -21.460 13.758 27.440 1.00 73.44 94 GLY A N 1
ATOM 713 C CA . GLY A 1 94 ? -22.430 14.227 26.438 1.00 73.44 94 GLY A CA 1
ATOM 714 C C . GLY A 1 94 ? -21.825 14.994 25.263 1.00 73.44 94 GLY A C 1
ATOM 715 O O . GLY A 1 94 ? -22.560 15.385 24.361 1.00 73.44 94 GLY A O 1
ATOM 716 N N . ILE A 1 95 ? -20.505 15.192 25.246 1.00 71.00 95 ILE A N 1
ATOM 717 C CA . ILE A 1 95 ? -19.800 15.966 24.226 1.00 71.00 95 ILE A CA 1
ATOM 718 C C . ILE A 1 95 ? -18.979 15.019 23.347 1.00 71.00 95 ILE A C 1
ATOM 720 O O . ILE A 1 95 ? -18.192 14.207 23.838 1.00 71.00 95 ILE A O 1
ATOM 724 N N . VAL A 1 96 ? -19.161 15.141 22.030 1.00 76.81 96 VAL A N 1
ATOM 725 C CA . VAL A 1 96 ? -18.315 14.489 21.022 1.00 76.81 96 VAL A CA 1
ATOM 726 C C . VAL A 1 96 ? -17.128 15.406 20.747 1.00 76.81 96 VAL A C 1
ATOM 728 O O . VAL A 1 96 ? -17.322 16.531 20.290 1.00 76.81 96 VAL A O 1
ATOM 731 N N . ASN A 1 97 ? -15.910 14.952 21.041 1.00 67.38 97 ASN A N 1
ATOM 732 C CA . ASN A 1 97 ? -14.714 15.792 20.947 1.00 67.38 97 ASN A CA 1
ATOM 733 C C . ASN A 1 97 ? -13.859 15.457 19.709 1.00 67.38 97 ASN A C 1
ATOM 735 O O . ASN A 1 97 ? -13.779 14.306 19.269 1.00 67.38 97 ASN A O 1
ATOM 739 N N . SER A 1 98 ? -13.229 16.479 19.124 1.00 60.41 98 SER A N 1
ATOM 740 C CA . SER A 1 98 ? -12.700 16.495 17.752 1.00 60.41 98 SER A CA 1
ATOM 741 C C . SER A 1 98 ? -11.298 15.881 17.600 1.00 60.41 98 SER A C 1
ATOM 743 O O . SER A 1 98 ? -10.376 16.523 17.098 1.00 60.41 98 SER A O 1
ATOM 745 N N . GLY A 1 99 ? -11.135 14.624 18.015 1.00 63.19 99 GLY A N 1
ATOM 746 C CA . GLY A 1 99 ? -9.952 13.800 17.747 1.00 63.19 99 GLY A CA 1
ATOM 747 C C . GLY A 1 99 ? -10.310 12.598 16.875 1.00 63.19 99 GLY A C 1
ATOM 748 O O . GLY A 1 99 ? -10.470 11.496 17.394 1.00 63.19 99 GLY A O 1
ATOM 749 N N . ILE A 1 100 ? -10.484 12.816 15.568 1.00 71.19 100 ILE A N 1
ATOM 750 C CA . ILE A 1 100 ? -10.994 11.799 14.638 1.00 71.19 100 ILE A CA 1
ATOM 751 C C . ILE A 1 100 ? -9.863 10.862 14.204 1.00 71.19 100 ILE A C 1
ATOM 753 O O . ILE A 1 100 ? -8.884 11.296 13.597 1.00 71.19 100 ILE A O 1
ATOM 757 N N . ASN A 1 101 ? -10.019 9.568 14.482 1.00 79.88 101 ASN A N 1
ATOM 758 C CA . ASN A 1 101 ? -9.160 8.532 13.912 1.00 79.88 101 ASN A CA 1
ATOM 759 C C . ASN A 1 101 ? -9.930 7.816 12.807 1.00 79.88 101 ASN A C 1
ATOM 761 O O . ASN A 1 101 ? -11.060 7.386 13.041 1.00 79.88 101 ASN A O 1
ATOM 765 N N . ASN A 1 102 ? -9.311 7.676 11.639 1.00 83.81 102 ASN A N 1
ATOM 766 C CA . ASN A 1 102 ? -9.896 6.973 10.509 1.00 83.81 102 ASN A CA 1
ATOM 767 C C . ASN A 1 102 ? -9.066 5.739 10.161 1.00 83.81 102 ASN A C 1
ATOM 769 O O . ASN A 1 102 ? -7.828 5.767 10.162 1.00 83.81 102 ASN A O 1
ATOM 773 N N . TRP A 1 103 ? -9.767 4.676 9.791 1.00 86.75 103 TRP A N 1
ATOM 774 C CA . TRP A 1 103 ? -9.204 3.471 9.212 1.00 86.75 103 TRP A CA 1
ATOM 775 C C . TRP A 1 103 ? -9.944 3.107 7.934 1.00 86.75 103 TRP A C 1
ATOM 777 O O . TRP A 1 103 ? -11.144 3.348 7.793 1.00 86.75 103 TRP A O 1
ATOM 787 N N . LEU A 1 104 ? -9.211 2.465 7.035 1.00 84.38 104 LEU A N 1
ATOM 788 C CA . LEU A 1 104 ? -9.765 1.748 5.903 1.00 84.38 104 LEU A CA 1
ATOM 789 C C . LEU A 1 104 ? -9.659 0.253 6.199 1.00 84.38 104 LEU A C 1
ATOM 791 O O . LEU A 1 104 ? -8.566 -0.244 6.483 1.00 84.38 104 LEU A O 1
ATOM 795 N N . ALA A 1 105 ? -10.783 -0.457 6.143 1.00 84.44 105 ALA A N 1
ATOM 796 C CA . ALA A 1 105 ? -10.798 -1.912 6.190 1.00 84.44 105 ALA A CA 1
ATOM 797 C C . ALA A 1 105 ? -11.101 -2.480 4.811 1.00 84.44 105 ALA A C 1
ATOM 799 O O . ALA A 1 105 ? -11.976 -1.976 4.109 1.00 84.44 105 ALA A O 1
ATOM 800 N N . THR A 1 106 ? -10.404 -3.545 4.444 1.00 78.94 106 THR A N 1
ATOM 801 C CA . THR A 1 106 ? -10.557 -4.207 3.148 1.00 78.94 106 THR A CA 1
ATOM 802 C C . THR A 1 106 ? -10.648 -5.701 3.365 1.00 78.94 106 THR A C 1
ATOM 804 O O . THR A 1 106 ? -9.874 -6.256 4.143 1.00 78.94 106 THR A O 1
ATOM 807 N N . TYR A 1 107 ? -11.582 -6.353 2.683 1.00 78.50 107 TYR A N 1
ATOM 808 C CA . TYR A 1 107 ? -11.738 -7.801 2.752 1.00 78.50 107 TYR A CA 1
ATOM 809 C C . TYR A 1 107 ? -11.141 -8.474 1.518 1.00 78.50 107 TYR A C 1
ATOM 811 O O . TYR A 1 107 ? -11.352 -8.020 0.395 1.00 78.50 107 TYR A O 1
ATOM 819 N N . SER A 1 108 ? -10.450 -9.597 1.713 1.00 75.00 108 SER A N 1
ATOM 820 C CA . SER A 1 108 ? -10.182 -10.547 0.635 1.00 75.00 108 SER A CA 1
ATOM 821 C C . SER A 1 108 ? -10.458 -11.975 1.097 1.00 75.00 108 SER A C 1
ATOM 823 O O . SER A 1 108 ? -10.289 -12.304 2.270 1.00 75.00 108 SER A O 1
ATOM 825 N N . SER A 1 109 ? -10.819 -12.853 0.165 1.00 73.00 109 SER A N 1
ATOM 826 C CA . SER A 1 109 ? -11.017 -14.279 0.456 1.00 73.00 109 SER A CA 1
ATOM 827 C C . SER A 1 109 ? -9.729 -14.995 0.885 1.00 73.00 109 SER A C 1
ATOM 829 O O . SER A 1 109 ? -9.797 -16.032 1.538 1.00 73.00 109 SER A O 1
ATOM 831 N N . ALA A 1 110 ? -8.558 -14.447 0.546 1.00 75.44 110 ALA A N 1
ATOM 832 C CA . ALA A 1 110 ? -7.260 -15.035 0.867 1.00 75.44 110 ALA A CA 1
ATOM 833 C C . ALA A 1 110 ? -6.728 -14.619 2.248 1.00 75.44 110 ALA A C 1
ATOM 835 O O . ALA A 1 110 ? -6.048 -15.404 2.905 1.00 75.44 110 ALA A O 1
ATOM 836 N N . SER A 1 111 ? -7.007 -13.386 2.679 1.00 75.38 111 SER A N 1
ATOM 837 C CA . SER A 1 111 ? -6.437 -12.792 3.898 1.00 75.38 111 SER A CA 1
ATOM 838 C C . SER A 1 111 ? -7.474 -12.389 4.947 1.00 75.38 111 SER A C 1
ATOM 840 O O . SER A 1 111 ? -7.092 -11.937 6.023 1.00 75.38 111 SER A O 1
AT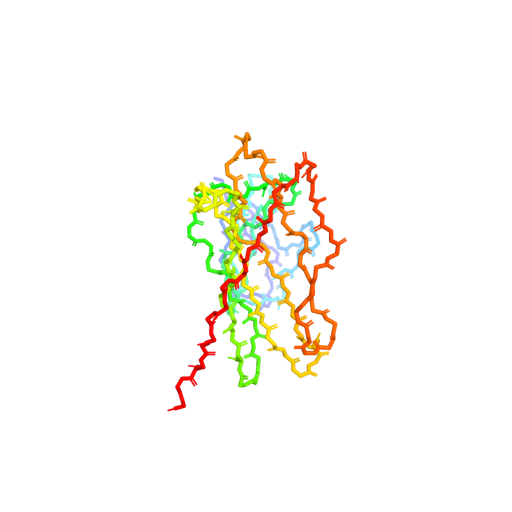OM 842 N N . GLY A 1 112 ? -8.769 -12.510 4.645 1.00 80.19 112 GLY A N 1
ATOM 843 C CA . GLY A 1 112 ? -9.840 -11.945 5.461 1.00 80.19 112 GLY A CA 1
ATOM 844 C C . GLY A 1 112 ? -9.783 -10.416 5.504 1.00 80.19 112 GLY A C 1
ATOM 845 O O . GLY A 1 112 ? -9.267 -9.770 4.585 1.00 80.19 112 GLY A O 1
ATOM 846 N N . TRP A 1 113 ? -10.321 -9.838 6.578 1.00 85.06 113 TRP A N 1
ATOM 847 C CA . TRP A 1 113 ? -10.289 -8.399 6.819 1.00 85.06 113 TRP A CA 1
ATOM 848 C C . TRP A 1 113 ? -8.892 -7.914 7.201 1.00 85.06 113 TRP A C 1
ATOM 850 O O . TRP A 1 113 ? -8.295 -8.365 8.178 1.00 85.06 113 TRP A O 1
ATOM 860 N N . THR A 1 114 ? -8.406 -6.914 6.478 1.00 83.94 114 THR A N 1
ATOM 861 C CA . THR A 1 114 ? -7.202 -6.159 6.823 1.00 83.94 114 THR A CA 1
ATOM 862 C C . THR A 1 114 ? -7.581 -4.727 7.159 1.00 83.94 114 THR A C 1
ATOM 864 O O . THR A 1 114 ? -8.377 -4.118 6.448 1.00 83.94 114 THR A O 1
ATOM 867 N N . LEU A 1 115 ? -7.001 -4.180 8.227 1.00 84.25 115 LEU A N 1
ATOM 868 C CA . LEU A 1 115 ? -7.267 -2.824 8.698 1.00 84.25 115 LEU A CA 1
ATOM 869 C C . LEU A 1 115 ? -6.011 -1.962 8.557 1.00 84.25 115 LEU A C 1
ATOM 871 O O . LEU A 1 115 ? -4.946 -2.332 9.047 1.00 84.25 115 LEU A O 1
ATOM 875 N N . VAL A 1 116 ? -6.146 -0.795 7.931 1.00 82.81 116 VAL A N 1
ATOM 876 C CA . VAL A 1 116 ? -5.064 0.180 7.768 1.00 82.81 116 VAL A CA 1
ATOM 877 C C . VAL A 1 116 ? -5.484 1.497 8.406 1.00 82.81 116 VAL A C 1
ATOM 879 O O . VAL A 1 116 ? -6.526 2.055 8.065 1.00 82.81 116 VAL A O 1
ATOM 882 N N . LYS A 1 117 ? -4.675 2.005 9.341 1.00 81.00 117 LYS A N 1
ATOM 883 C CA . LYS A 1 117 ? -4.884 3.330 9.937 1.00 81.00 117 LYS A CA 1
ATOM 884 C C . LYS A 1 117 ? -4.490 4.400 8.919 1.00 81.00 117 LYS A C 1
ATOM 886 O O . LYS A 1 117 ? -3.371 4.370 8.415 1.00 81.00 117 LYS A O 1
ATOM 891 N N . ILE A 1 118 ? -5.409 5.317 8.615 1.00 77.00 118 ILE A N 1
ATOM 892 C CA . ILE A 1 118 ? -5.211 6.372 7.602 1.00 77.00 118 ILE A CA 1
ATOM 893 C C . ILE A 1 118 ? -5.118 7.771 8.214 1.00 77.00 118 ILE A C 1
ATOM 895 O O . ILE A 1 118 ? -4.598 8.685 7.579 1.00 77.00 118 ILE A O 1
ATOM 899 N N . SER A 1 119 ? -5.573 7.947 9.455 1.00 77.25 119 SER A N 1
ATOM 900 C CA . SER A 1 119 ? -5.315 9.161 10.226 1.00 77.25 119 SER A CA 1
ATOM 901 C C . SER A 1 119 ? -5.228 8.866 11.718 1.00 77.25 119 SER A C 1
ATOM 903 O O . SER A 1 119 ? -5.855 7.935 12.231 1.00 77.25 119 SER A O 1
ATOM 905 N N . GLU A 1 120 ? -4.460 9.690 12.422 1.00 76.12 120 GLU A N 1
ATOM 906 C CA . GLU A 1 120 ? -4.437 9.716 13.879 1.00 76.12 120 GLU A CA 1
ATOM 907 C C . GLU A 1 120 ? -5.045 11.025 14.375 1.00 76.12 120 GLU A C 1
ATOM 909 O O . GLU A 1 120 ? -4.934 12.064 13.718 1.00 76.12 120 GLU A O 1
ATOM 914 N N . ALA A 1 121 ? -5.680 10.978 15.543 1.00 70.06 121 ALA A N 1
ATOM 915 C CA . ALA A 1 121 ? -6.099 12.185 16.233 1.00 70.06 121 ALA A CA 1
ATOM 916 C C . ALA A 1 121 ? -4.894 13.106 16.495 1.00 70.06 121 ALA A C 1
ATOM 918 O O . ALA A 1 121 ? -3.791 12.639 16.782 1.00 70.06 121 ALA A O 1
ATOM 919 N N . THR A 1 122 ? -5.122 14.420 16.444 1.00 68.38 122 THR A N 1
ATOM 920 C CA . THR A 1 122 ? -4.104 15.435 16.740 1.00 68.38 122 THR A CA 1
ATOM 921 C C . THR A 1 122 ? -3.436 15.171 18.094 1.00 68.38 122 THR A C 1
ATOM 923 O O . THR A 1 122 ? -4.111 14.862 19.083 1.00 68.38 122 THR A O 1
ATOM 926 N N . ALA A 1 123 ? -2.107 15.310 18.144 1.00 55.94 123 ALA A N 1
ATOM 927 C CA . ALA A 1 123 ? -1.333 15.185 19.376 1.00 55.94 123 ALA A CA 1
ATOM 928 C C . ALA A 1 123 ? -1.900 16.110 20.471 1.00 55.94 123 ALA A C 1
ATOM 930 O O . ALA A 1 123 ? -2.158 17.286 20.222 1.00 55.94 123 ALA A O 1
ATOM 931 N N . GLY A 1 124 ? -2.117 15.565 21.673 1.00 56.94 124 GLY A N 1
ATOM 932 C CA . GLY A 1 124 ? -2.797 16.258 22.778 1.00 56.94 124 GLY A CA 1
ATOM 933 C C . GLY A 1 124 ? -4.250 15.827 23.003 1.00 56.94 124 GLY A C 1
ATOM 934 O O . GLY A 1 124 ? -4.871 16.281 23.961 1.00 56.94 124 GLY A O 1
ATOM 935 N N . ASN A 1 125 ? -4.785 14.919 22.179 1.00 62.03 125 ASN A N 1
ATOM 936 C CA . ASN A 1 125 ? -6.065 14.276 22.456 1.00 62.03 125 ASN A CA 1
ATOM 937 C C . ASN A 1 125 ? -6.003 13.506 23.791 1.00 62.03 125 ASN A C 1
ATOM 939 O O . ASN A 1 125 ? -5.309 12.494 23.911 1.00 62.03 125 ASN A O 1
ATOM 943 N N . THR A 1 126 ? -6.761 13.975 24.783 1.00 65.75 126 THR A N 1
ATOM 944 C CA . THR A 1 126 ? -6.848 13.345 26.102 1.00 65.75 126 THR A CA 1
ATOM 945 C C . THR A 1 126 ? -7.536 11.978 26.031 1.00 65.75 126 THR A C 1
ATOM 947 O O . THR A 1 126 ? -7.230 11.121 26.841 1.00 65.75 126 THR A O 1
ATOM 950 N N . TYR A 1 127 ? -8.396 11.709 25.045 1.00 71.06 127 TYR A N 1
ATOM 951 C CA . TYR A 1 127 ? -9.291 10.540 24.965 1.00 71.06 127 TYR A CA 1
ATOM 952 C C . TYR A 1 127 ? -8.631 9.200 24.595 1.00 71.06 127 TYR A C 1
ATOM 954 O O . TYR A 1 127 ? -9.296 8.167 24.651 1.00 71.06 127 TYR A O 1
ATOM 962 N N . GLY A 1 128 ? -7.348 9.194 24.220 1.00 72.00 128 GLY A N 1
ATOM 963 C CA . GLY A 1 128 ? -6.684 8.003 23.680 1.00 72.00 128 GLY A CA 1
ATOM 964 C C . GLY A 1 128 ? -7.190 7.615 22.285 1.00 72.00 128 GLY A C 1
ATOM 965 O O . GLY A 1 128 ? -8.241 8.068 21.832 1.00 72.00 128 GLY A O 1
ATOM 966 N N . THR A 1 129 ? -6.430 6.790 21.555 1.00 77.12 129 THR A N 1
ATOM 967 C CA . THR A 1 129 ? -6.891 6.236 20.267 1.00 77.12 129 THR A CA 1
ATOM 968 C C . THR A 1 129 ? -7.217 4.752 20.435 1.00 77.12 129 THR A C 1
ATOM 970 O O . THR A 1 129 ? -6.391 4.030 21.007 1.00 77.12 129 THR A O 1
ATOM 973 N N . PRO A 1 130 ? -8.404 4.276 20.003 1.00 81.12 130 PRO A N 1
ATOM 974 C CA . PRO A 1 130 ? -8.716 2.858 20.081 1.00 81.12 130 PRO A CA 1
ATOM 975 C C . PRO A 1 130 ? -7.820 2.091 19.118 1.00 81.12 130 PRO A C 1
ATOM 977 O O . PRO A 1 130 ? -7.687 2.441 17.945 1.00 81.12 130 PRO A O 1
ATOM 980 N N . VAL A 1 131 ? -7.208 1.025 19.623 1.00 83.31 131 VAL A N 1
ATOM 981 C CA . VAL A 1 131 ? -6.553 0.029 18.783 1.00 83.31 131 VAL A CA 1
ATOM 982 C C . VAL A 1 131 ? -7.644 -0.921 18.321 1.00 83.31 131 VAL A C 1
ATOM 984 O O . VAL A 1 131 ? -8.278 -1.581 19.143 1.00 83.31 131 VAL A O 1
ATOM 987 N N . LEU A 1 132 ? -7.901 -0.946 17.018 1.00 87.62 132 LEU A N 1
ATOM 988 C CA . LEU A 1 132 ? -8.935 -1.774 16.408 1.00 87.62 132 LEU A CA 1
ATOM 989 C C . LEU A 1 132 ? -8.300 -2.939 15.649 1.00 87.62 132 LEU A C 1
ATOM 991 O O . LEU A 1 132 ? -7.226 -2.793 15.065 1.00 87.62 132 LEU A O 1
ATOM 995 N N . ARG A 1 133 ? -8.986 -4.081 15.631 1.00 87.88 133 ARG A N 1
ATOM 996 C CA . ARG A 1 133 ? -8.653 -5.223 14.774 1.00 87.88 133 ARG A CA 1
ATOM 997 C C . ARG A 1 133 ? -9.909 -5.960 14.338 1.00 87.88 133 ARG A C 1
ATOM 999 O O . ARG A 1 133 ? -10.941 -5.874 14.999 1.00 87.88 133 ARG A O 1
ATOM 1006 N N . PHE A 1 134 ? -9.777 -6.750 13.284 1.00 88.38 134 PHE A N 1
ATOM 1007 C CA . PHE A 1 134 ? -10.754 -7.777 12.959 1.00 88.38 134 PHE A CA 1
ATOM 1008 C C . PHE A 1 134 ? -10.319 -9.132 13.519 1.00 88.38 134 PHE A C 1
ATOM 1010 O O . PHE A 1 134 ? -9.155 -9.513 13.391 1.00 88.38 134 PHE A O 1
ATOM 1017 N N . THR A 1 135 ? -11.271 -9.858 14.102 1.00 89.25 135 THR A N 1
ATOM 1018 C CA . THR A 1 135 ? -11.151 -11.279 14.447 1.00 89.25 135 THR A CA 1
ATOM 1019 C C . THR A 1 135 ? -12.255 -12.020 13.699 1.00 89.25 135 THR A C 1
ATOM 1021 O O . THR A 1 135 ? -13.431 -11.940 14.057 1.00 89.25 135 THR A O 1
ATOM 1024 N N . GLY A 1 136 ? -11.884 -12.677 12.595 1.00 86.94 136 GLY A N 1
ATOM 1025 C CA . GLY A 1 136 ? -12.860 -13.107 11.590 1.00 86.94 136 GLY A CA 1
ATOM 1026 C C . GLY A 1 136 ? -13.582 -11.889 11.006 1.00 86.94 136 GLY A C 1
ATOM 1027 O O . GLY A 1 136 ? -12.926 -10.934 10.597 1.00 86.94 136 GLY A O 1
ATOM 1028 N N . ASP A 1 137 ? -14.916 -11.899 11.039 1.00 86.88 137 ASP A N 1
ATOM 1029 C CA . ASP A 1 137 ? -15.770 -10.797 10.563 1.00 86.88 137 ASP A CA 1
ATOM 1030 C C . ASP A 1 137 ? -16.184 -9.808 11.668 1.00 86.88 137 ASP A C 1
ATOM 1032 O O . ASP A 1 137 ? -16.994 -8.910 11.443 1.00 86.88 137 ASP A O 1
ATOM 1036 N N . THR A 1 138 ? -15.643 -9.957 12.881 1.00 86.38 138 THR A N 1
ATOM 1037 C CA . THR A 1 138 ? -15.969 -9.077 14.012 1.00 86.38 138 THR A CA 1
ATOM 1038 C C . THR A 1 138 ? -14.908 -7.995 14.173 1.00 86.38 138 THR A C 1
ATOM 1040 O O . THR A 1 138 ? -13.733 -8.309 14.365 1.00 86.38 138 THR A O 1
ATOM 1043 N N . LEU A 1 139 ? -15.321 -6.723 14.131 1.00 89.00 139 LEU A N 1
ATOM 1044 C CA . LEU A 1 139 ? -14.476 -5.591 14.517 1.00 89.00 139 LEU A CA 1
ATOM 1045 C C . LEU A 1 139 ? -14.462 -5.468 16.043 1.00 89.00 139 LEU A C 1
ATOM 1047 O O . LEU A 1 139 ? -15.504 -5.263 16.665 1.00 89.00 139 LEU A O 1
ATOM 1051 N N . GLU A 1 140 ? -13.280 -5.541 16.639 1.00 88.62 140 GLU A N 1
ATOM 1052 C CA . GLU A 1 140 ? -13.095 -5.455 18.084 1.00 88.62 140 GLU A CA 1
ATOM 1053 C C . GLU A 1 140 ? -11.957 -4.503 18.468 1.00 88.62 140 GLU A C 1
ATOM 1055 O O . GLU A 1 140 ? -11.093 -4.150 17.660 1.00 88.62 140 GLU A O 1
ATOM 1060 N N . THR A 1 141 ? -11.961 -4.074 19.730 1.00 83.75 141 THR A N 1
ATOM 1061 C CA . THR A 1 141 ? -10.888 -3.261 20.308 1.00 83.75 141 THR A CA 1
ATOM 1062 C C . THR A 1 141 ? -9.840 -4.142 20.986 1.00 83.75 141 THR A C 1
ATOM 1064 O O . THR A 1 141 ? -10.175 -5.095 21.684 1.00 83.75 141 THR A O 1
ATOM 1067 N N . GLN A 1 142 ? -8.562 -3.806 20.818 1.00 82.19 142 GLN A N 1
ATOM 1068 C CA . GLN A 1 142 ? -7.456 -4.386 21.587 1.00 82.19 142 GLN A CA 1
ATOM 1069 C C . GLN A 1 142 ? -7.028 -3.516 22.778 1.00 82.19 142 GLN A C 1
ATOM 1071 O O . GLN A 1 142 ? -6.080 -3.866 23.477 1.00 82.19 142 GLN A O 1
ATOM 1076 N N . GLY A 1 143 ? -7.686 -2.376 23.005 1.00 75.38 143 GLY A N 1
ATOM 1077 C CA . GLY A 1 143 ? -7.315 -1.404 24.032 1.00 75.38 143 GLY A CA 1
ATOM 1078 C C . GLY A 1 143 ? -7.149 0.017 23.490 1.00 75.38 143 GLY A C 1
ATOM 1079 O O . GLY A 1 143 ? -7.619 0.346 22.399 1.00 75.38 143 GLY A O 1
ATOM 1080 N N . LEU A 1 144 ? -6.487 0.868 24.278 1.00 72.44 144 LEU A N 1
ATOM 1081 C CA . LEU A 1 144 ? -6.263 2.292 24.007 1.00 72.44 144 LEU A CA 1
ATOM 1082 C C . LEU A 1 144 ? -4.763 2.611 24.023 1.00 72.44 144 LEU A C 1
ATOM 1084 O O . LEU A 1 144 ? -4.028 2.092 24.859 1.00 72.44 144 LEU A O 1
ATOM 1088 N N . THR A 1 145 ? -4.313 3.491 23.126 1.00 68.94 145 THR A N 1
ATOM 1089 C CA . THR A 1 145 ? -2.894 3.889 23.024 1.00 68.94 145 THR A CA 1
ATOM 1090 C C . THR A 1 145 ? -2.432 4.875 24.103 1.00 68.94 145 THR A C 1
ATOM 1092 O O . THR A 1 145 ? -1.234 4.981 24.348 1.00 68.94 145 THR A O 1
ATOM 1095 N N . SER A 1 146 ? -3.341 5.611 24.748 1.00 62.44 146 SER A N 1
ATOM 1096 C CA . SER A 1 146 ? -3.030 6.483 25.886 1.00 62.44 146 SER A CA 1
ATOM 1097 C C . SER A 1 146 ? -4.253 6.632 26.790 1.00 62.44 146 SER A C 1
ATOM 1099 O O . SER A 1 146 ? -5.388 6.684 26.323 1.00 62.44 146 SER A O 1
ATOM 1101 N N . VAL A 1 147 ? -4.017 6.623 28.100 1.00 60.19 147 VAL A N 1
ATOM 1102 C CA . VAL A 1 147 ? -5.064 6.590 29.124 1.00 60.19 147 VAL A CA 1
ATOM 1103 C C . VAL A 1 147 ? -5.723 7.964 29.243 1.00 60.19 147 VAL A C 1
ATOM 1105 O O . VAL A 1 147 ? -5.114 8.909 29.736 1.00 60.19 147 VAL A O 1
ATOM 1108 N N . SER A 1 148 ? -7.000 8.046 28.897 1.00 57.00 148 SER A N 1
ATOM 1109 C CA . SER A 1 148 ? -7.947 8.713 29.779 1.00 57.00 148 SER A CA 1
ATOM 1110 C C . SER A 1 148 ? -9.215 7.892 29.844 1.00 57.00 148 SER A C 1
ATOM 1112 O O . SER A 1 148 ? -9.490 7.036 29.009 1.00 57.00 148 SER A O 1
ATOM 1114 N N . THR A 1 149 ? -9.989 8.178 30.866 1.00 59.66 149 THR A N 1
ATOM 1115 C CA . THR A 1 149 ? -11.340 7.711 31.160 1.00 59.66 149 THR A CA 1
ATOM 1116 C C . THR A 1 149 ? -12.372 7.943 30.041 1.00 59.66 149 THR A C 1
ATOM 1118 O O . THR A 1 149 ? -13.565 7.743 30.265 1.00 59.66 149 THR A O 1
ATOM 1121 N N . GLY A 1 150 ? -11.942 8.366 28.849 1.00 62.75 150 GLY A N 1
ATOM 1122 C CA . GLY A 1 150 ? -12.772 8.627 27.686 1.00 62.75 150 GLY A CA 1
ATOM 1123 C C . GLY A 1 150 ? -13.433 7.370 27.131 1.00 62.75 150 GLY A C 1
ATOM 1124 O O . GLY A 1 150 ? -12.810 6.321 26.959 1.00 62.75 150 GLY A O 1
ATOM 1125 N N . ARG A 1 151 ? -14.721 7.486 26.810 1.00 74.44 151 ARG A N 1
ATOM 1126 C CA . ARG A 1 151 ? -15.421 6.502 25.986 1.00 74.44 151 ARG A CA 1
ATOM 1127 C C . ARG A 1 151 ? -15.201 6.852 24.522 1.00 74.44 151 ARG A C 1
ATOM 1129 O O . ARG A 1 151 ? -14.972 8.007 24.175 1.00 74.44 151 ARG A O 1
ATOM 1136 N N . TRP A 1 152 ? -15.314 5.863 23.654 1.00 77.88 152 TRP A N 1
ATOM 1137 C CA . TRP A 1 152 ? -15.322 6.076 22.215 1.00 77.88 152 TRP A CA 1
ATOM 1138 C C . TRP A 1 152 ? -16.510 5.359 21.600 1.00 77.88 152 TRP A C 1
ATOM 1140 O O . TRP A 1 152 ? -17.043 4.397 22.156 1.00 77.88 152 TRP A O 1
ATOM 1150 N N . PHE A 1 153 ? -16.911 5.835 20.433 1.00 78.62 153 PHE A N 1
ATOM 1151 C CA . PHE A 1 153 ? -17.800 5.105 19.548 1.00 78.62 153 PHE A CA 1
ATOM 1152 C C . PHE A 1 153 ? -17.190 5.074 18.153 1.00 78.62 153 PHE A C 1
ATOM 1154 O O . PHE A 1 153 ? -16.432 5.968 17.766 1.00 78.62 153 PHE A O 1
ATOM 1161 N N . VAL A 1 154 ? -17.500 4.009 17.421 1.00 84.56 154 VAL A N 1
ATOM 1162 C CA . VAL A 1 154 ? -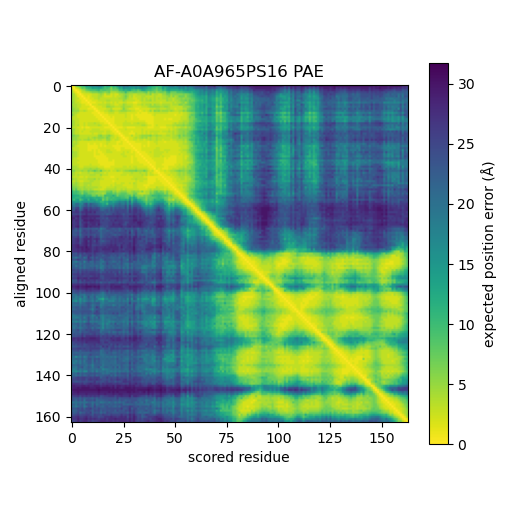17.026 3.785 16.059 1.00 84.56 154 VAL A CA 1
ATOM 1163 C C . VAL A 1 154 ? -18.207 3.891 15.109 1.00 84.56 154 VAL A C 1
ATOM 1165 O O . VAL A 1 154 ? -19.244 3.267 15.321 1.00 84.56 154 VAL A O 1
ATOM 1168 N N . PHE A 1 155 ? -18.031 4.675 14.055 1.00 85.50 155 PHE A N 1
ATOM 1169 C CA . PHE A 1 155 ? -18.907 4.716 12.899 1.00 85.50 155 PHE A CA 1
ATOM 1170 C C . PHE A 1 155 ? -18.304 3.853 11.794 1.00 85.50 155 PHE A C 1
ATOM 1172 O O . PHE A 1 155 ? -17.114 3.969 11.508 1.00 85.50 155 PHE A O 1
ATOM 1179 N N . ILE A 1 156 ? -19.119 2.993 11.184 1.00 87.00 156 ILE A N 1
ATOM 1180 C CA . ILE A 1 156 ? -18.708 2.131 10.073 1.00 87.00 156 ILE A CA 1
ATOM 1181 C C . ILE A 1 156 ? -19.590 2.459 8.878 1.00 87.00 156 ILE A C 1
ATOM 1183 O O . ILE A 1 156 ? -20.817 2.403 8.972 1.00 87.00 156 ILE A O 1
ATOM 1187 N N . ARG A 1 157 ? -18.968 2.778 7.746 1.00 84.25 157 ARG A N 1
ATOM 1188 C CA . ARG A 1 157 ? -19.647 2.940 6.464 1.00 84.25 157 ARG A CA 1
ATOM 1189 C C . ARG A 1 157 ? -19.140 1.875 5.506 1.00 84.25 157 ARG A C 1
ATOM 1191 O O . ARG A 1 157 ? -17.949 1.822 5.219 1.00 84.25 157 ARG A O 1
ATOM 1198 N N . ALA A 1 158 ? -20.051 1.036 5.027 1.00 80.81 158 ALA A N 1
ATOM 1199 C CA . ALA A 1 158 ? -19.739 0.013 4.043 1.00 80.81 158 ALA A CA 1
ATOM 1200 C C . ALA A 1 158 ? -19.935 0.540 2.625 1.00 80.81 158 ALA A C 1
ATOM 1202 O O . ALA A 1 158 ? -20.914 1.234 2.343 1.00 80.81 158 ALA A O 1
ATOM 1203 N N . PHE A 1 159 ? -19.022 0.162 1.740 1.00 70.12 159 PHE A N 1
ATOM 1204 C CA . PHE A 1 159 ? -19.103 0.445 0.320 1.00 70.12 159 PHE A CA 1
ATOM 1205 C C . PHE A 1 159 ? -18.979 -0.850 -0.472 1.00 70.12 159 PHE A C 1
ATOM 1207 O O . PHE A 1 159 ? -18.250 -1.773 -0.101 1.00 70.12 159 PHE A O 1
ATOM 1214 N N . THR A 1 160 ? -19.704 -0.894 -1.579 1.00 67.50 160 THR A N 1
ATOM 1215 C CA . THR A 1 160 ? -19.670 -1.986 -2.544 1.00 67.50 160 THR A CA 1
ATOM 1216 C C . THR A 1 160 ? -19.296 -1.395 -3.890 1.00 67.50 160 THR A C 1
ATOM 1218 O O . THR A 1 160 ? -19.868 -0.373 -4.278 1.00 67.50 160 THR A O 1
ATOM 1221 N N . GLU A 1 161 ? -18.378 -2.017 -4.621 1.00 56.56 161 GLU A N 1
ATOM 1222 C CA . GLU A 1 161 ? -18.210 -1.676 -6.033 1.00 56.56 161 GLU A CA 1
ATOM 1223 C C . GLU A 1 161 ? -19.501 -2.055 -6.772 1.00 56.56 161 GLU A C 1
ATOM 1225 O O . GLU A 1 161 ? -19.997 -3.177 -6.644 1.00 56.56 161 GLU A O 1
ATOM 1230 N N . ALA A 1 162 ? -20.106 -1.090 -7.466 1.00 54.12 162 ALA A N 1
ATOM 1231 C CA . ALA A 1 162 ? -21.239 -1.370 -8.336 1.00 54.12 162 ALA A CA 1
ATOM 1232 C C . ALA A 1 162 ? -20.747 -2.248 -9.497 1.00 54.12 162 ALA A C 1
ATOM 1234 O O . ALA A 1 162 ? -19.737 -1.918 -10.120 1.00 54.12 162 ALA A O 1
ATOM 1235 N N . VAL A 1 163 ? -21.442 -3.365 -9.735 1.00 50.59 163 VAL A N 1
ATOM 1236 C CA . VAL A 1 163 ? -21.224 -4.261 -10.886 1.00 50.59 163 VAL A CA 1
ATOM 1237 C C . VAL A 1 163 ? -21.674 -3.583 -12.173 1.00 50.59 163 VAL A C 1
ATOM 1239 O O . VAL A 1 163 ? -22.764 -2.965 -12.146 1.00 50.59 163 VAL A O 1
#

Nearest PDB structures (foldseek):
  5tzn-assembly1_F  TM=5.280E-01  e=1.063E-01  Murid betaherpesvirus 1
  5tzn-assembly2_G  TM=5.297E-01  e=2.369E-01  Murid betaherpesvirus 1
  1r0u-assembly1_A  TM=2.025E-01  e=1.566E+00  Bacillus subtilis

Mean predicted aligned error: 14.82 Å

Foldseek 3Di:
DAPQPCVLADLQVAEAEAENANACPPNGHSSNPYAKYFYDYNVNHTPDIDHPPDDPDPDPPDPDPPDDDPDPPDDPAVPFKKKKKKWKWWDDPHDTDPFIWIWIWIAHPVPGIDIDTPDGGPPPPQQFDWQWDDDHNDIDTPDGPHDDPIDMDMDMDMDTDDD

Sequence (163 aa):
GGINSGYFITTGSKNTILGNYTGNNGGLDIRTANNYIVLSDGDGNWRWANRAGTEFIKASNTGSWVASSWVTVRSNVTSLGYFLEITAYGYENGIVNSGINNWLATYSSASGWTLVKISEATAGNTYGTPVLRFTGDTLETQGLTSVSTGRWFVFIRAFTEAV

Secondary structure (DSSP, 8-state):
--TTTTTT-SS-TT-EEESS--SSSTT---SS--SEEEEE-TTS-EEEEEETTS------TTT----SS---------SS-EEEEEEEEEEETTEEEEEEEEEEEEEETTTEEEEEEEE-PPTT-TT--EEEEEETTEEEEEEESS--S-EEEEEEEEEE---